Protein AF-A0A948CEK6-F1 (afdb_monomer)

Mean predicted aligned error: 3.1 Å

Nearest PDB structures (foldseek):
  7z2x-assembly1_B  TM=7.785E-01  e=8.700E-02  Lentilactobacillus buchneri
  7z2v-assembly1_B  TM=7.882E-01  e=2.738E-01  Lentilactobacillus buchneri
  7bft-assembly1_A  TM=6.557E-01  e=1.395E-01  Thermogutta terrifontis
  7bfr-assembly1_A  TM=6.544E-01  e=1.492E-01  Thermogutta terrifontis
  8qbh-assembly1_A  TM=6.629E-01  e=1.382E+00  Photorhabdus laumondii subsp. laumondii TTO1

Foldseek 3Di:
DDWDWDFDDDPRDTDTDTKQAAPDCPQQDPVGGAEAEDDDDPPDDPPPPCVVVCVVCSPVGYIYD

Structure (mmCIF, N/CA/C/O backbone):
data_AF-A0A948CEK6-F1
#
_entry.id   AF-A0A948CEK6-F1
#
loop_
_atom_site.group_PDB
_atom_site.id
_atom_site.type_symbol
_atom_site.label_atom_id
_atom_site.label_alt_id
_atom_site.label_comp_id
_atom_site.label_asym_id
_atom_site.label_entity_id
_atom_site.label_seq_id
_atom_site.pdbx_PDB_ins_code
_atom_site.Cartn_x
_atom_site.Cartn_y
_atom_site.Cartn_z
_atom_site.occupancy
_atom_site.B_iso_or_equiv
_atom_site.auth_seq_id
_atom_site.auth_comp_id
_atom_site.auth_asym_id
_atom_site.auth_atom_id
_atom_site.pdbx_PDB_model_num
ATOM 1 N N . MET A 1 1 ? 4.218 -14.061 -6.648 1.00 59.91 1 MET A N 1
ATOM 2 C CA . MET A 1 1 ? 5.397 -13.884 -5.757 1.00 59.91 1 MET A CA 1
ATOM 3 C C . MET A 1 1 ? 4.885 -13.476 -4.385 1.00 59.91 1 MET A C 1
AT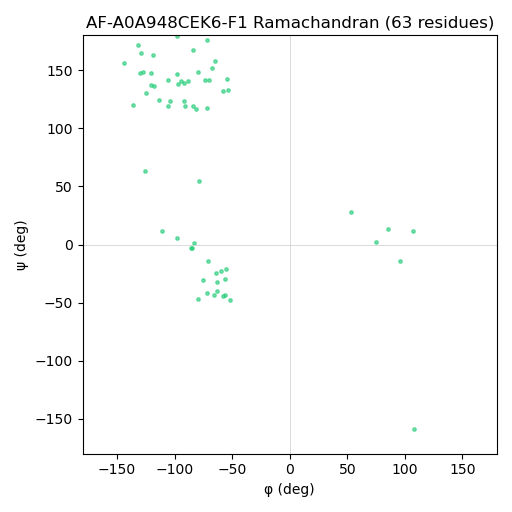OM 5 O O . MET A 1 1 ? 3.873 -12.797 -4.333 1.00 59.91 1 MET A O 1
ATOM 9 N N . THR A 1 2 ? 5.513 -13.892 -3.285 1.00 77.62 2 THR A N 1
ATOM 10 C CA . THR A 1 2 ? 5.038 -13.557 -1.931 1.00 77.62 2 THR A CA 1
ATOM 11 C C . THR A 1 2 ? 5.498 -12.154 -1.527 1.00 77.62 2 THR A C 1
ATOM 13 O O . THR A 1 2 ? 6.696 -11.887 -1.447 1.00 77.62 2 THR A O 1
ATOM 16 N N . HIS A 1 3 ? 4.545 -11.246 -1.306 1.00 93.00 3 HIS A N 1
ATOM 17 C CA . HIS A 1 3 ? 4.795 -9.948 -0.676 1.00 93.00 3 HIS A CA 1
ATOM 18 C C . HIS A 1 3 ? 5.249 -10.133 0.783 1.00 93.00 3 HIS A C 1
ATOM 20 O O . HIS A 1 3 ? 4.956 -11.154 1.409 1.00 93.00 3 HIS A O 1
ATOM 26 N N . SER A 1 4 ? 5.933 -9.138 1.347 1.00 96.00 4 SER A N 1
ATOM 27 C CA . SER A 1 4 ? 6.180 -9.051 2.793 1.00 96.00 4 SER A CA 1
ATOM 28 C C . SER A 1 4 ? 5.175 -8.109 3.454 1.00 96.00 4 SER A C 1
ATOM 30 O O . SER A 1 4 ? 4.775 -7.115 2.853 1.00 96.00 4 SER A O 1
ATOM 32 N N . GLU A 1 5 ? 4.788 -8.390 4.694 1.00 96.56 5 GLU A N 1
ATOM 33 C CA . GLU A 1 5 ? 3.987 -7.466 5.507 1.00 96.56 5 GLU A CA 1
ATOM 34 C C . GLU A 1 5 ? 4.843 -6.288 5.988 1.00 96.56 5 GLU A C 1
ATOM 36 O O . GLU A 1 5 ? 6.005 -6.468 6.356 1.00 96.56 5 GLU A O 1
ATOM 41 N N . LEU A 1 6 ? 4.255 -5.093 6.008 1.00 96.12 6 LEU A N 1
ATOM 42 C CA . LEU A 1 6 ? 4.824 -3.901 6.630 1.00 96.12 6 LEU A CA 1
ATOM 43 C C . LEU A 1 6 ? 3.806 -3.278 7.588 1.00 96.12 6 LEU A C 1
ATOM 45 O O . LEU A 1 6 ? 2.602 -3.309 7.327 1.00 96.12 6 LEU A O 1
ATOM 49 N N . THR A 1 7 ? 4.314 -2.648 8.650 1.00 97.19 7 THR A N 1
ATOM 50 C CA . THR A 1 7 ? 3.498 -1.893 9.613 1.00 97.19 7 THR A CA 1
ATOM 51 C C . THR A 1 7 ? 4.009 -0.457 9.781 1.00 97.19 7 THR A C 1
ATOM 53 O O . THR A 1 7 ? 4.524 -0.109 10.846 1.00 97.19 7 THR A O 1
ATOM 56 N N . PRO A 1 8 ? 3.976 0.379 8.726 1.00 95.31 8 PRO A N 1
ATOM 57 C CA . PRO A 1 8 ? 4.410 1.765 8.834 1.00 95.31 8 PRO A CA 1
ATOM 58 C C . PRO A 1 8 ? 3.461 2.571 9.727 1.00 95.31 8 PRO A C 1
ATOM 60 O O . PRO A 1 8 ? 2.266 2.286 9.811 1.00 95.31 8 PRO A O 1
ATOM 63 N N . THR A 1 9 ? 3.994 3.606 10.371 1.00 97.75 9 THR A N 1
ATOM 64 C CA . THR A 1 9 ? 3.201 4.538 11.175 1.00 97.75 9 THR A CA 1
ATOM 65 C C . THR A 1 9 ? 2.851 5.791 10.374 1.00 97.75 9 THR A C 1
ATOM 67 O O . THR A 1 9 ? 3.686 6.340 9.656 1.00 97.75 9 THR A O 1
ATOM 70 N N . SER A 1 10 ? 1.614 6.267 10.505 1.00 95.50 10 SER A N 1
ATOM 71 C CA . SER A 1 10 ? 1.138 7.525 9.924 1.00 95.50 10 SER A CA 1
ATOM 72 C C . SER A 1 10 ? 0.316 8.271 10.961 1.00 95.50 10 SER A C 1
ATOM 74 O O . SER A 1 10 ? -0.673 7.745 11.453 1.00 95.50 10 SER A O 1
ATOM 76 N N . HIS A 1 11 ? 0.732 9.488 11.319 1.00 97.50 11 HIS A N 1
ATOM 77 C CA . HIS A 1 11 ? 0.023 10.333 12.294 1.00 97.50 11 HIS A CA 1
ATOM 78 C C . HIS A 1 11 ? -0.263 9.646 13.648 1.00 97.50 11 HIS A C 1
ATOM 80 O O . HIS A 1 11 ? -1.207 10.004 14.342 1.00 97.50 11 HIS A O 1
ATOM 86 N N . GLY A 1 12 ? 0.581 8.685 14.043 1.00 97.25 12 GLY A N 1
ATOM 87 C CA . GLY A 1 12 ? 0.425 7.902 15.274 1.00 97.25 12 GLY A CA 1
ATOM 88 C C . GLY A 1 12 ? -0.279 6.555 15.088 1.00 97.25 12 GLY A C 1
ATOM 89 O O . GLY A 1 12 ? -0.148 5.697 15.957 1.00 97.25 12 GLY A O 1
ATOM 90 N N . ASP A 1 13 ? -0.925 6.325 13.945 1.00 97.69 13 ASP A N 1
ATOM 91 C CA . ASP A 1 13 ? -1.617 5.075 13.640 1.00 97.69 13 ASP A CA 1
ATOM 92 C C . ASP A 1 13 ? -0.711 4.082 12.912 1.00 97.69 13 ASP A C 1
ATOM 94 O O . ASP A 1 13 ? 0.052 4.442 12.013 1.00 97.69 13 ASP A O 1
ATOM 98 N N . ALA A 1 14 ? -0.815 2.808 13.287 1.00 97.44 14 ALA A N 1
ATOM 99 C CA . ALA A 1 14 ? -0.153 1.710 12.598 1.00 97.44 14 ALA A CA 1
ATOM 100 C C . ALA A 1 14 ? -0.995 1.261 11.397 1.00 97.44 14 ALA A C 1
ATOM 102 O O . ALA A 1 14 ? -2.125 0.798 11.554 1.00 97.44 14 ALA A O 1
ATOM 103 N N . LEU A 1 15 ? -0.433 1.367 10.197 1.00 96.6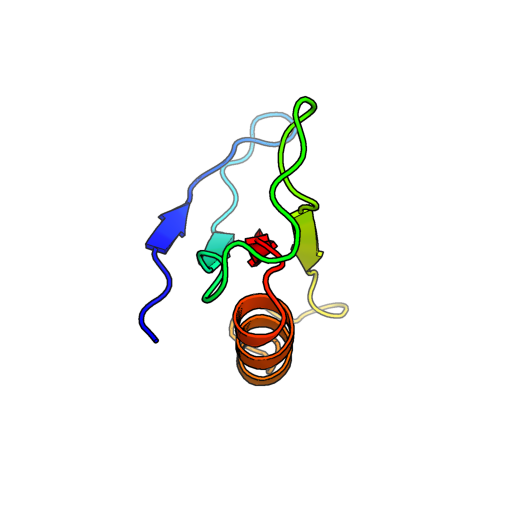2 15 LEU A N 1
ATOM 104 C CA . LEU A 1 15 ? -1.073 0.917 8.966 1.00 96.62 15 LEU A CA 1
ATOM 105 C C . LEU A 1 15 ? -0.621 -0.501 8.638 1.00 96.62 15 LEU A C 1
ATOM 107 O O . LEU A 1 15 ? 0.550 -0.822 8.786 1.00 96.62 15 LEU A O 1
ATOM 111 N N . SER A 1 16 ? -1.525 -1.346 8.146 1.00 96.94 16 SER A N 1
ATOM 112 C CA . SER A 1 16 ? -1.148 -2.644 7.584 1.00 96.94 16 SER A CA 1
ATOM 113 C C . SER A 1 16 ? -0.898 -2.487 6.087 1.00 96.94 16 SER A C 1
ATOM 115 O O . SER A 1 16 ? -1.815 -2.134 5.349 1.00 96.94 16 SER A O 1
ATOM 117 N N . ALA A 1 17 ? 0.321 -2.770 5.634 1.00 96.81 17 ALA A N 1
ATOM 118 C CA . ALA A 1 17 ? 0.736 -2.608 4.242 1.00 96.81 17 ALA A CA 1
ATOM 119 C C . ALA A 1 17 ? 1.404 -3.877 3.698 1.00 96.81 17 ALA A C 1
ATOM 121 O O . ALA A 1 17 ? 1.777 -4.782 4.448 1.00 96.81 17 ALA A O 1
ATOM 122 N N . TRP A 1 18 ? 1.526 -3.956 2.376 1.00 97.38 18 TRP A N 1
ATOM 123 C CA . TRP A 1 18 ? 2.247 -5.022 1.688 1.00 97.38 18 TRP A CA 1
ATOM 124 C C . TRP A 1 18 ? 3.369 -4.428 0.866 1.00 97.38 18 TRP A C 1
ATOM 126 O O . TRP A 1 18 ? 3.163 -3.464 0.145 1.00 97.38 18 TRP A O 1
ATOM 136 N N . HIS A 1 19 ? 4.528 -5.068 0.913 1.00 96.75 19 HIS A N 1
ATOM 137 C CA . HIS A 1 19 ? 5.666 -4.692 0.099 1.00 96.75 19 HIS A CA 1
ATOM 138 C C . HIS A 1 19 ? 5.999 -5.783 -0.912 1.00 96.75 19 HIS A C 1
ATOM 140 O O . HIS A 1 19 ? 6.244 -6.940 -0.554 1.00 96.75 19 HIS A O 1
ATOM 146 N N . TYR A 1 20 ? 6.024 -5.397 -2.185 1.00 96.06 20 TYR A N 1
ATOM 147 C CA . TYR A 1 20 ? 6.413 -6.255 -3.295 1.00 96.06 20 TYR A CA 1
ATOM 148 C C . TYR A 1 20 ? 7.799 -5.828 -3.759 1.00 96.06 20 TYR A C 1
ATOM 150 O O . TYR A 1 20 ? 8.005 -4.695 -4.197 1.00 96.06 20 TYR A O 1
ATOM 158 N N . ARG A 1 21 ? 8.761 -6.752 -3.673 1.00 94.75 21 ARG A N 1
ATOM 159 C CA . ARG A 1 21 ? 10.098 -6.514 -4.216 1.00 94.75 21 ARG A CA 1
ATOM 160 C C . ARG A 1 21 ? 10.051 -6.500 -5.739 1.00 94.75 21 ARG A C 1
ATOM 162 O O . ARG A 1 21 ? 9.385 -7.342 -6.340 1.00 94.75 21 ARG A O 1
ATOM 169 N N . ALA A 1 22 ? 10.827 -5.600 -6.333 1.00 94.38 22 ALA A N 1
ATOM 170 C CA . ALA A 1 22 ? 11.075 -5.597 -7.766 1.00 94.38 22 ALA A CA 1
ATOM 171 C C . ALA A 1 22 ? 11.592 -6.965 -8.240 1.00 94.38 22 ALA A C 1
ATOM 173 O O . ALA A 1 22 ? 12.503 -7.541 -7.643 1.00 94.38 22 ALA A O 1
ATOM 174 N N . GLY A 1 23 ? 11.020 -7.469 -9.332 1.00 93.19 23 GLY A N 1
ATOM 175 C CA . GLY A 1 23 ? 11.411 -8.725 -9.975 1.00 93.19 23 GLY A CA 1
ATOM 176 C C . GLY A 1 23 ? 12.569 -8.587 -10.969 1.00 93.19 23 GLY A C 1
ATOM 177 O O . GLY A 1 23 ? 13.003 -9.584 -11.534 1.00 93.19 23 GLY A O 1
ATOM 178 N N . SER A 1 24 ? 13.058 -7.365 -11.196 1.00 90.62 24 SER A N 1
ATOM 179 C CA . SER A 1 24 ? 14.121 -7.023 -12.150 1.00 90.62 24 SER A CA 1
ATOM 180 C C . SER A 1 24 ? 14.991 -5.896 -11.590 1.00 90.62 24 SER A C 1
ATOM 182 O O . SER A 1 24 ? 14.519 -5.095 -10.789 1.00 90.62 24 SER A O 1
ATOM 184 N N . GLU A 1 25 ? 16.242 -5.772 -12.035 1.00 90.88 25 GLU A N 1
ATOM 185 C CA . GLU A 1 25 ? 17.148 -4.655 -11.714 1.00 90.88 25 GLU A CA 1
ATOM 186 C C . GLU A 1 25 ? 17.214 -3.563 -12.789 1.00 90.88 25 GLU A C 1
ATOM 188 O O . GLU A 1 25 ? 17.966 -2.606 -12.645 1.00 90.88 25 GLU A O 1
ATOM 193 N N . SER A 1 26 ? 16.381 -3.652 -13.829 1.00 90.00 26 SER A N 1
ATOM 194 C CA . SER A 1 26 ? 16.347 -2.712 -14.962 1.00 90.00 26 SER A CA 1
ATOM 195 C C . SER A 1 26 ? 16.147 -1.237 -14.590 1.00 90.00 26 SER A C 1
ATOM 197 O O . SER A 1 26 ? 16.493 -0.368 -15.383 1.00 90.00 26 SER A O 1
ATOM 199 N N . TRP A 1 27 ? 15.607 -0.955 -13.401 1.00 90.94 27 TRP A N 1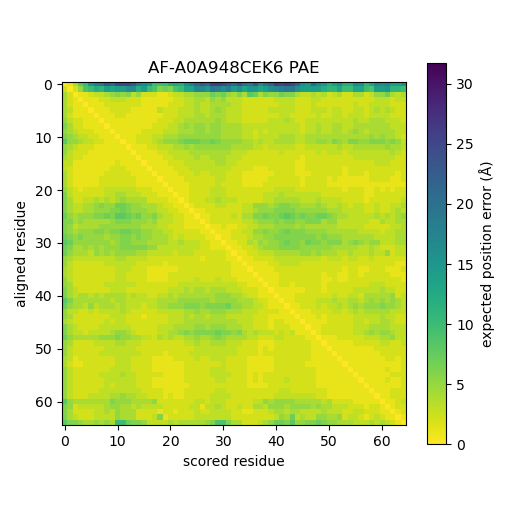
ATOM 200 C CA . TRP A 1 27 ? 15.356 0.397 -12.887 1.00 90.94 27 TRP A CA 1
ATOM 201 C C . TRP A 1 27 ? 16.251 0.785 -11.705 1.00 90.94 27 TRP A C 1
ATOM 203 O O . TRP A 1 27 ? 15.989 1.778 -11.026 1.00 90.94 27 TRP A O 1
ATOM 213 N N . THR A 1 28 ? 17.295 0.006 -11.419 1.00 94.31 28 THR A N 1
ATOM 214 C CA . THR A 1 28 ? 18.27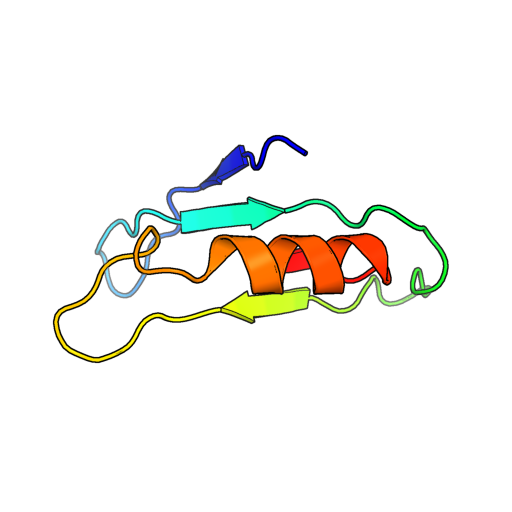7 0.370 -10.396 1.00 94.31 28 THR A CA 1
ATOM 215 C C . THR A 1 28 ? 19.136 1.524 -10.906 1.00 94.31 28 THR A C 1
ATOM 217 O O . THR A 1 28 ? 19.886 1.371 -11.867 1.00 94.31 28 THR A O 1
ATOM 220 N N . MET A 1 29 ? 19.065 2.669 -10.230 1.00 92.88 29 MET A N 1
ATOM 221 C CA . MET A 1 29 ? 19.869 3.854 -10.524 1.00 92.88 29 MET A CA 1
ATOM 222 C C . MET A 1 29 ? 20.751 4.207 -9.316 1.00 92.88 29 MET A C 1
ATOM 224 O O . MET A 1 29 ? 20.461 3.775 -8.199 1.00 92.88 29 MET A O 1
ATOM 228 N N . PRO A 1 30 ? 21.799 5.040 -9.479 1.00 96.25 30 PRO A N 1
ATOM 229 C CA . PRO A 1 30 ? 22.623 5.482 -8.348 1.00 96.25 30 PRO A CA 1
ATOM 230 C C . PRO A 1 30 ? 21.828 6.164 -7.222 1.00 96.25 30 PRO A C 1
ATOM 232 O O . PRO A 1 30 ? 22.207 6.076 -6.061 1.00 96.25 30 PRO A O 1
ATOM 235 N N . ALA A 1 31 ? 20.709 6.817 -7.557 1.00 93.44 31 ALA A N 1
ATOM 236 C CA . ALA A 1 31 ? 19.804 7.452 -6.596 1.00 93.44 31 ALA A CA 1
ATOM 237 C C . ALA A 1 31 ? 18.791 6.479 -5.952 1.00 93.44 31 ALA A C 1
ATOM 239 O O . ALA A 1 31 ? 17.951 6.903 -5.163 1.00 93.44 31 ALA A O 1
ATOM 240 N N . GLY A 1 32 ? 18.848 5.189 -6.291 1.00 91.44 32 GLY A N 1
ATOM 241 C CA . GLY A 1 32 ? 17.896 4.169 -5.867 1.00 91.44 32 GLY A CA 1
ATOM 242 C C . GLY A 1 32 ? 16.983 3.700 -7.001 1.00 91.44 32 GLY A C 1
ATOM 243 O O . GLY A 1 32 ? 17.303 3.825 -8.182 1.00 91.44 32 GLY A O 1
ATOM 244 N N . ARG A 1 33 ? 15.843 3.122 -6.624 1.00 92.19 33 ARG A N 1
ATOM 245 C CA . ARG A 1 33 ? 14.843 2.553 -7.534 1.00 92.19 33 ARG A CA 1
ATOM 246 C C . ARG A 1 33 ? 13.502 3.268 -7.343 1.00 92.19 33 ARG A C 1
ATOM 248 O O . ARG A 1 33 ? 13.201 3.639 -6.207 1.00 92.19 33 ARG A O 1
ATOM 255 N N . PRO A 1 34 ? 12.683 3.427 -8.397 1.00 92.31 34 PRO A N 1
ATOM 256 C CA . PRO A 1 34 ? 11.304 3.874 -8.240 1.00 92.31 34 PRO A CA 1
ATOM 257 C C . PRO A 1 34 ? 10.512 2.989 -7.265 1.00 92.31 34 PRO A C 1
ATOM 259 O O . PRO A 1 34 ? 10.664 1.764 -7.220 1.00 92.31 34 PRO A O 1
ATOM 262 N N . CYS A 1 35 ? 9.656 3.645 -6.484 1.00 94.44 35 CYS A N 1
ATOM 263 C CA . CYS A 1 35 ? 8.703 3.008 -5.588 1.00 94.44 35 CYS A CA 1
ATOM 264 C C . CYS A 1 35 ? 7.298 3.516 -5.917 1.00 94.44 35 CYS A C 1
ATOM 266 O O . CYS A 1 35 ? 7.087 4.727 -6.014 1.00 94.44 35 CYS A O 1
ATOM 268 N N . VAL A 1 36 ? 6.349 2.599 -6.078 1.00 95.75 36 VAL A N 1
ATOM 269 C CA . VAL A 1 36 ? 4.934 2.911 -6.273 1.00 95.75 36 VAL A CA 1
ATOM 270 C C . VAL A 1 36 ? 4.201 2.639 -4.969 1.00 95.75 36 VAL A C 1
ATOM 272 O O . VAL A 1 36 ? 4.231 1.517 -4.471 1.00 95.75 36 VAL A O 1
ATOM 275 N N . VAL A 1 37 ? 3.512 3.653 -4.446 1.00 96.44 37 VAL A N 1
ATOM 276 C CA . VAL A 1 37 ? 2.588 3.480 -3.321 1.00 96.44 37 VAL A CA 1
ATOM 277 C C . VAL A 1 37 ? 1.193 3.216 -3.871 1.00 96.44 37 VAL A C 1
ATOM 279 O O . VAL A 1 37 ? 0.676 4.019 -4.651 1.00 96.44 37 VAL A O 1
ATOM 282 N N . MET A 1 38 ? 0.584 2.098 -3.483 1.00 95.81 38 MET A N 1
ATOM 283 C CA . MET A 1 38 ? -0.763 1.731 -3.926 1.00 95.81 38 MET A CA 1
ATOM 284 C C . MET A 1 38 ? -1.798 1.929 -2.819 1.00 95.81 38 MET A C 1
ATOM 286 O O . MET A 1 38 ? -1.560 1.618 -1.657 1.00 95.81 38 MET A O 1
ATOM 290 N N . ALA A 1 39 ? -2.985 2.405 -3.194 1.00 95.06 39 ALA A N 1
ATOM 291 C CA . ALA A 1 39 ? -4.097 2.613 -2.274 1.00 95.06 39 ALA A CA 1
ATOM 292 C C . ALA A 1 39 ? -5.381 1.987 -2.819 1.00 95.06 39 ALA A C 1
ATOM 294 O O . ALA A 1 39 ? -5.609 1.935 -4.029 1.00 95.06 39 ALA A O 1
ATOM 295 N N . HIS A 1 40 ? -6.228 1.519 -1.909 1.00 95.50 40 HIS A N 1
ATOM 296 C CA . HIS A 1 40 ? -7.557 1.020 -2.236 1.00 95.50 40 HIS A CA 1
ATOM 297 C C . HIS A 1 40 ? -8.569 2.173 -2.336 1.00 95.50 40 HIS A C 1
ATOM 299 O O . HIS A 1 40 ? -8.311 3.303 -1.921 1.00 95.50 40 HIS A O 1
ATOM 305 N N . GLY A 1 41 ? -9.753 1.877 -2.874 1.00 94.69 41 GLY A N 1
ATOM 306 C CA . GLY A 1 41 ? -10.869 2.822 -2.908 1.00 94.69 41 GLY A CA 1
ATOM 307 C C . GLY A 1 41 ? -11.516 3.053 -1.537 1.00 94.69 41 GLY A C 1
ATOM 308 O O . GLY A 1 41 ? -11.180 2.410 -0.540 1.00 94.69 41 GLY A O 1
ATOM 309 N N . PHE A 1 42 ? -12.485 3.965 -1.488 1.00 96.06 42 PHE A N 1
ATOM 310 C CA . PHE A 1 42 ? -13.253 4.249 -0.274 1.00 96.06 42 PHE A CA 1
ATOM 311 C C . PHE A 1 42 ? -13.970 2.992 0.254 1.00 96.06 42 PHE A C 1
ATOM 313 O O . PHE A 1 42 ? -14.624 2.285 -0.509 1.00 96.06 42 PHE A O 1
ATOM 320 N N . GLY A 1 43 ? -13.848 2.723 1.558 1.00 95.19 43 GLY A N 1
ATOM 321 C CA . GLY A 1 43 ? -14.483 1.578 2.228 1.00 95.19 43 GLY A CA 1
ATOM 322 C C . GLY A 1 43 ? -13.841 0.210 1.958 1.00 95.19 43 GLY A C 1
ATOM 323 O O . GLY A 1 43 ? -14.345 -0.794 2.451 1.00 95.19 43 GLY A O 1
ATOM 324 N N . ALA A 1 44 ? -12.753 0.160 1.190 1.00 95.88 44 ALA A N 1
ATOM 325 C CA . ALA A 1 44 ? -12.027 -1.067 0.881 1.00 95.88 44 ALA A CA 1
ATOM 326 C C . ALA A 1 44 ? -10.796 -1.262 1.789 1.00 95.88 44 ALA A C 1
ATOM 328 O O . ALA A 1 44 ? -10.497 -0.431 2.645 1.00 95.88 44 ALA A O 1
ATOM 329 N N . THR A 1 45 ? -10.088 -2.370 1.581 1.00 95.44 45 THR A N 1
ATOM 330 C CA . THR A 1 45 ? -8.846 -2.761 2.265 1.00 95.44 45 THR A CA 1
ATOM 331 C C . THR A 1 45 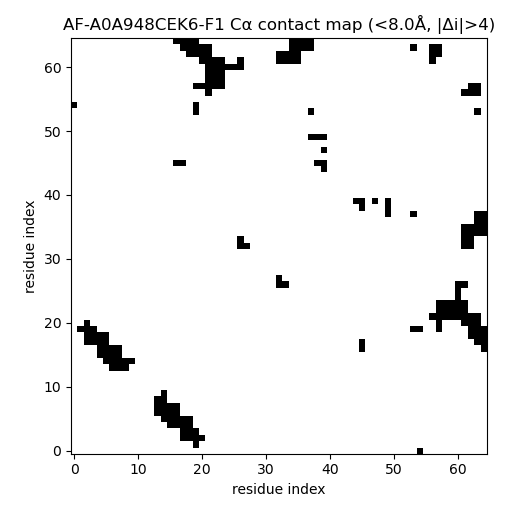? -7.795 -3.206 1.242 1.00 95.44 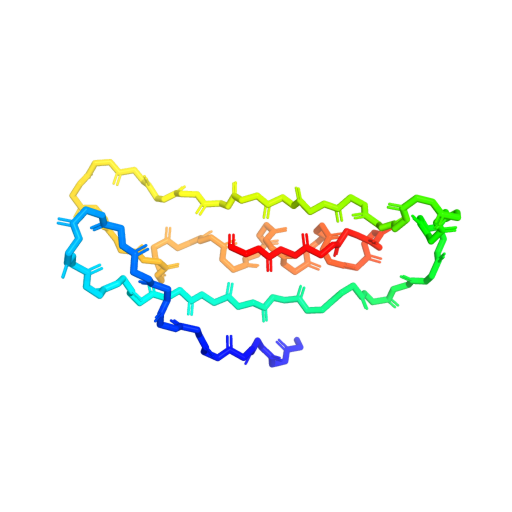45 THR A C 1
ATOM 333 O O . THR A 1 45 ? -8.080 -3.318 0.048 1.00 95.44 45 THR A O 1
ATOM 336 N N . LYS A 1 46 ? -6.545 -3.432 1.675 1.00 93.62 46 LYS A N 1
ATOM 337 C CA . LYS A 1 46 ? -5.411 -3.752 0.778 1.00 93.62 46 LYS A CA 1
ATOM 338 C C . LYS A 1 46 ? -5.593 -5.021 -0.073 1.00 93.62 46 LYS A C 1
ATOM 340 O O . LYS A 1 46 ? -4.990 -5.139 -1.135 1.00 93.62 46 LYS A O 1
ATOM 345 N N . ASP A 1 47 ? -6.452 -5.938 0.359 1.00 94.06 47 ASP A N 1
ATOM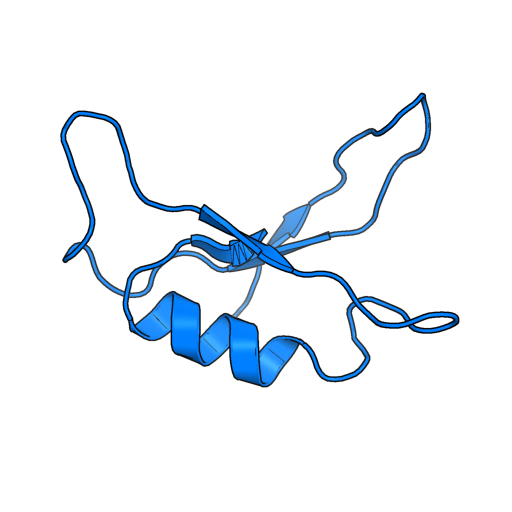 346 C CA . ASP A 1 47 ? -6.829 -7.178 -0.327 1.00 94.06 47 ASP A CA 1
ATOM 347 C C . ASP A 1 47 ? -7.954 -7.004 -1.366 1.00 94.06 47 ASP A C 1
ATOM 349 O O . ASP A 1 47 ? -8.265 -7.939 -2.103 1.00 94.06 47 ASP A O 1
ATOM 353 N N . ALA A 1 48 ? -8.516 -5.800 -1.512 1.00 94.00 48 ALA A N 1
ATOM 354 C CA . ALA A 1 48 ? -9.574 -5.490 -2.474 1.00 94.00 48 ALA A CA 1
ATOM 355 C C . ALA A 1 48 ? -9.047 -5.290 -3.913 1.00 94.00 48 ALA A C 1
ATOM 357 O O . ALA A 1 48 ? -9.289 -4.267 -4.553 1.00 94.00 48 ALA A O 1
ATOM 358 N N . GLY A 1 49 ? -8.315 -6.275 -4.439 1.00 92.69 49 GLY A N 1
ATOM 359 C CA . GLY A 1 49 ? -7.950 -6.348 -5.859 1.00 92.69 49 GLY A CA 1
ATOM 360 C C . GLY A 1 49 ? -6.698 -5.572 -6.282 1.00 92.69 49 GLY A C 1
ATOM 361 O O . GLY A 1 49 ? -6.462 -5.430 -7.481 1.00 92.69 49 GLY A O 1
ATOM 362 N N . LEU A 1 50 ? -5.868 -5.103 -5.343 1.00 94.50 50 LEU A N 1
ATOM 363 C CA . LEU A 1 50 ? -4.604 -4.422 -5.667 1.00 94.50 50 LEU A CA 1
ATOM 364 C C . LEU A 1 50 ? -3.497 -5.385 -6.132 1.00 94.50 50 LEU A C 1
ATOM 366 O O . LEU A 1 50 ? -2.666 -5.009 -6.960 1.00 94.50 50 LEU A O 1
ATOM 370 N N . THR A 1 51 ? -3.496 -6.634 -5.652 1.00 95.12 51 THR A N 1
ATOM 371 C CA . THR A 1 51 ? -2.423 -7.618 -5.897 1.00 95.12 51 THR A CA 1
ATOM 372 C C . THR A 1 51 ? -2.063 -7.798 -7.378 1.00 95.12 51 THR A C 1
ATOM 374 O O . THR A 1 51 ? -0.879 -7.693 -7.696 1.00 95.12 51 THR A O 1
ATOM 377 N N . PRO A 1 52 ? -3.009 -7.974 -8.327 1.00 95.44 52 PRO A N 1
ATOM 378 C CA . PRO A 1 52 ? -2.649 -8.174 -9.732 1.00 95.44 52 PRO A CA 1
ATOM 379 C C . PRO A 1 52 ? -1.945 -6.968 -10.371 1.00 95.44 52 PRO A C 1
ATOM 381 O O . PRO A 1 52 ? -1.249 -7.120 -11.375 1.00 95.44 52 PRO A O 1
ATOM 384 N N . PHE A 1 53 ? -2.150 -5.757 -9.851 1.00 95.19 53 PHE A N 1
ATOM 385 C CA . PHE A 1 53 ? -1.444 -4.564 -10.322 1.00 95.19 53 PHE A CA 1
ATOM 386 C C . PHE A 1 53 ? -0.041 -4.501 -9.722 1.00 95.19 53 PHE A C 1
ATOM 388 O O . PHE A 1 53 ? 0.926 -4.337 -10.46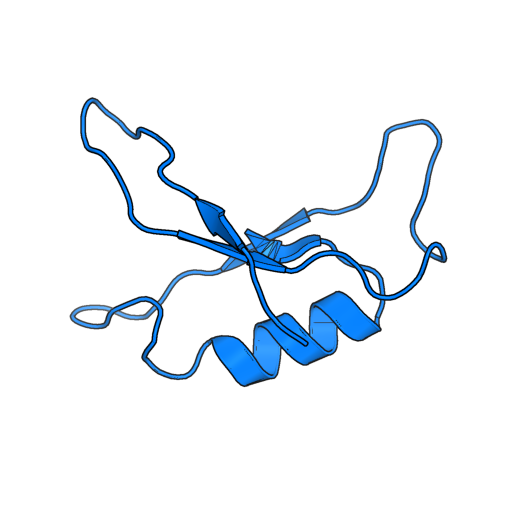5 1.00 95.19 53 PHE A O 1
ATOM 395 N N . ALA A 1 54 ? 0.066 -4.717 -8.407 1.00 95.69 54 ALA A N 1
ATOM 396 C CA . ALA A 1 54 ? 1.341 -4.754 -7.701 1.00 95.69 54 ALA A CA 1
ATOM 397 C C . ALA A 1 54 ? 2.293 -5.797 -8.306 1.00 95.69 54 ALA A C 1
ATOM 399 O O . ALA A 1 54 ? 3.453 -5.498 -8.565 1.00 95.69 54 ALA A O 1
ATOM 400 N N . GLU A 1 55 ? 1.797 -6.996 -8.625 1.00 94.88 55 GLU A N 1
ATOM 401 C CA . GLU A 1 55 ? 2.608 -8.052 -9.238 1.00 94.88 55 GLU A CA 1
ATOM 402 C C . GLU A 1 55 ? 3.152 -7.666 -10.620 1.00 94.88 55 GLU A C 1
ATOM 404 O O . GLU A 1 55 ? 4.305 -7.966 -10.931 1.00 94.88 55 GLU A O 1
ATOM 409 N N . ARG A 1 56 ? 2.352 -6.983 -11.449 1.00 95.12 56 ARG A N 1
ATOM 410 C CA . ARG A 1 56 ? 2.774 -6.569 -12.797 1.00 95.12 56 ARG A CA 1
ATOM 411 C C . ARG A 1 56 ? 3.799 -5.440 -12.757 1.00 95.12 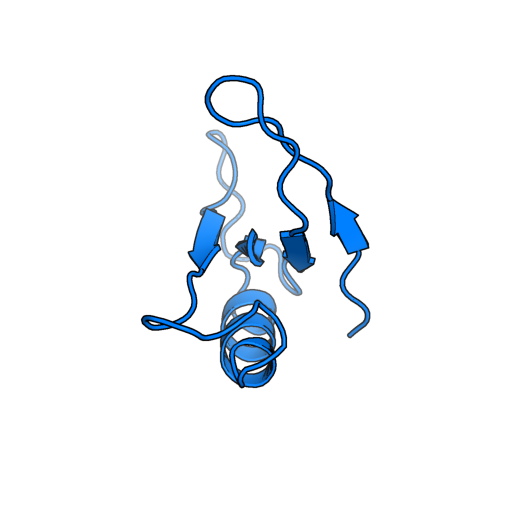56 ARG A C 1
ATOM 413 O O . ARG A 1 56 ? 4.774 -5.495 -13.499 1.00 95.12 56 ARG A O 1
ATOM 420 N N . LEU A 1 57 ? 3.601 -4.454 -11.884 1.00 93.69 57 LEU A N 1
ATOM 421 C CA . LEU A 1 57 ? 4.560 -3.364 -11.682 1.00 93.69 57 LEU A CA 1
ATOM 422 C C . LEU A 1 57 ? 5.869 -3.892 -11.078 1.00 93.69 57 LEU A C 1
ATOM 424 O O . LEU A 1 57 ? 6.954 -3.605 -11.581 1.00 93.69 57 LEU A O 1
ATOM 428 N N . ALA A 1 58 ? 5.775 -4.778 -10.082 1.00 94.94 58 ALA A N 1
ATOM 429 C CA . ALA A 1 58 ? 6.941 -5.442 -9.516 1.00 94.94 58 ALA A CA 1
ATOM 430 C C . ALA A 1 58 ? 7.730 -6.223 -10.575 1.00 94.94 58 ALA A C 1
ATOM 432 O O . ALA A 1 58 ? 8.956 -6.118 -10.638 1.00 94.94 58 ALA A O 1
ATOM 433 N N . ALA A 1 59 ? 7.045 -6.964 -11.451 1.00 93.38 59 ALA A N 1
ATOM 434 C CA . ALA A 1 59 ? 7.680 -7.687 -12.551 1.00 93.38 59 ALA A CA 1
ATOM 435 C C . ALA A 1 59 ? 8.376 -6.758 -13.564 1.00 93.38 59 ALA A C 1
ATOM 437 O O . ALA A 1 59 ? 9.414 -7.131 -14.108 1.00 93.38 59 ALA A O 1
ATOM 438 N N . ALA A 1 60 ? 7.858 -5.544 -13.782 1.00 92.19 60 ALA A N 1
ATOM 439 C CA . ALA A 1 60 ? 8.499 -4.529 -14.623 1.00 92.19 60 ALA A CA 1
ATOM 440 C C . ALA A 1 60 ? 9.767 -3.920 -13.986 1.00 92.19 60 ALA A C 1
ATOM 442 O O . ALA A 1 60 ? 10.573 -3.303 -14.684 1.00 92.19 60 ALA A O 1
ATOM 443 N N . GLY A 1 61 ? 9.973 -4.142 -12.684 1.00 89.06 61 GLY A N 1
ATOM 444 C CA . GLY A 1 61 ? 11.150 -3.724 -11.927 1.00 89.06 61 GLY A CA 1
ATOM 445 C C . GLY A 1 61 ? 10.907 -2.554 -10.971 1.00 89.06 61 GLY A C 1
ATOM 446 O O . GLY A 1 61 ? 11.881 -2.021 -10.435 1.00 89.06 61 GLY A O 1
ATOM 447 N N . ASP A 1 62 ? 9.653 -2.182 -10.720 1.00 89.94 62 ASP A N 1
ATOM 448 C CA . ASP A 1 62 ? 9.285 -1.245 -9.657 1.00 89.94 62 ASP A CA 1
ATOM 449 C C . ASP A 1 62 ? 9.252 -1.946 -8.290 1.00 89.94 62 ASP A C 1
ATOM 451 O O . ASP A 1 62 ? 8.932 -3.129 -8.187 1.00 89.94 62 ASP A O 1
ATOM 455 N N . THR A 1 63 ? 9.563 -1.232 -7.211 1.00 89.19 63 THR A N 1
ATOM 456 C CA . THR A 1 63 ? 9.186 -1.687 -5.862 1.00 89.19 63 THR A CA 1
ATOM 457 C C . THR A 1 63 ? 7.788 -1.166 -5.538 1.00 89.19 63 THR A C 1
ATOM 459 O O . THR A 1 63 ? 7.483 -0.022 -5.866 1.00 89.19 63 THR A O 1
ATOM 462 N N . ILE A 1 64 ? 6.946 -1.968 -4.881 1.00 92.06 64 ILE A N 1
ATOM 463 C CA . ILE A 1 64 ? 5.577 -1.565 -4.509 1.00 92.06 64 ILE A CA 1
ATOM 464 C C . ILE A 1 64 ? 5.424 -1.569 -2.992 1.00 92.06 64 ILE A C 1
ATOM 466 O O . ILE A 1 64 ? 5.873 -2.526 -2.356 1.00 92.06 64 ILE A O 1
ATOM 470 N N . ALA A 1 65 ? 4.788 -0.535 -2.437 1.00 87.50 65 ALA A N 1
ATOM 471 C CA . ALA A 1 65 ? 4.520 -0.363 -1.007 1.00 87.50 65 ALA A CA 1
ATOM 472 C C . ALA A 1 65 ? 3.063 0.036 -0.715 1.00 87.50 65 ALA A C 1
ATOM 474 O O . ALA A 1 65 ? 2.414 0.643 -1.603 1.00 87.50 65 ALA A O 1
#

Radius of gyration: 12.62 Å; Cα contacts (8 Å, |Δi|>4): 102; chains: 1; bounding box: 37×24×30 Å

Secondary structure (DSSP, 8-state):
-PPEEE--EETTEEPPEEEB--S-STT-BTTB--EE-----TT--TTTT-HHHHHHHHHHT-EE-

Solvent-accessible surface area (backbone atoms only — not comparable to full-atom values): 4032 Å² total; per-residue (Å²): 133,88,61,45,83,40,70,57,75,55,100,88,42,77,42,87,45,53,34,35,71,42,67,41,69,88,47,66,47,100,94,46,60,63,69,48,79,73,82,61,63,92,96,58,48,79,84,71,70,46,59,74,56,48,53,52,44,11,56,73,18,29,30,32,65

pLDDT: mean 93.62, std 5.24, range [59.91, 97.75]

Sequence (65 aa):
MTHSELTPTSHGDALSAWHYRAGSESWTMPAGRPCVVMAHGFGATKDAGLTPFAERLAAAGDTIA